Protein AF-A0AAE4P960-F1 (afdb_monomer_lite)

Radius of gyration: 18.14 Å; chains: 1; bounding box: 39×36×54 Å

pLDDT: mean 78.87, std 11.13, range [35.62, 92.38]

Secondary structure (DSSP, 8-state):
----SHHHH-TTSHHHHT----HHHHHHHHHHHHHHHTHHHHHHHHHHHHHHHTT---HHHHHHHHHHHIIIIIHHHHHHHHHHHHHHHHHHHHHHH-SS---PBPTT-SSGGGTT-SS-B-HHHHHHTTHHHHHHHHHHHHHHHHHTT-TTHHHHHHHHHHHHHHHHHHHHHH-

Structure (mmCIF, N/CA/C/O backbone):
data_AF-A0AAE4P960-F1
#
_entry.id   AF-A0AAE4P960-F1
#
loop_
_atom_site.group_PDB
_atom_site.id
_atom_site.type_symbol
_atom_site.label_atom_id
_atom_site.label_alt_id
_atom_site.label_comp_id
_atom_site.label_asym_id
_atom_site.label_entity_id
_atom_site.label_seq_id
_atom_site.pdbx_PDB_ins_code
_atom_site.Cartn_x
_atom_site.Cartn_y
_atom_site.Cartn_z
_atom_site.occupancy
_atom_site.B_iso_or_equiv
_atom_site.auth_seq_id
_atom_site.auth_comp_id
_atom_site.auth_asym_id
_atom_site.auth_atom_id
_atom_site.pdbx_PDB_model_num
ATOM 1 N N . MET A 1 1 ? -13.957 16.860 2.600 1.00 35.62 1 MET A N 1
ATOM 2 C CA . MET A 1 1 ? -13.127 16.981 3.820 1.00 35.62 1 MET A CA 1
ATOM 3 C C . MET A 1 1 ? -11.669 16.771 3.442 1.00 35.62 1 MET A C 1
ATOM 5 O O . MET A 1 1 ? -11.236 15.633 3.335 1.00 35.62 1 MET A O 1
ATOM 9 N N . SER A 1 2 ? -10.935 17.855 3.190 1.00 38.84 2 SER A N 1
ATOM 10 C CA . SER A 1 2 ? -9.472 17.817 3.119 1.00 38.84 2 SER A CA 1
ATOM 11 C C . SER A 1 2 ? -8.955 17.944 4.554 1.00 38.84 2 SER A C 1
ATOM 13 O O . SER A 1 2 ? -8.966 19.029 5.125 1.00 38.84 2 SER A O 1
ATOM 15 N N . LYS A 1 3 ? -8.657 16.807 5.185 1.00 42.47 3 LYS A N 1
ATOM 16 C CA . LYS A 1 3 ? -8.023 16.697 6.507 1.00 42.47 3 LYS A CA 1
ATOM 17 C C . LYS A 1 3 ? -6.771 15.851 6.291 1.00 42.47 3 LYS A C 1
ATOM 19 O O . LYS A 1 3 ? -6.881 14.675 5.968 1.00 42.47 3 LYS A O 1
ATOM 24 N N . THR A 1 4 ? -5.680 16.555 5.999 1.00 52.12 4 THR A N 1
ATOM 25 C CA . THR A 1 4 ? -4.513 16.723 6.880 1.00 52.12 4 THR A CA 1
ATOM 26 C C . THR A 1 4 ? -3.692 15.443 7.001 1.00 52.12 4 THR A C 1
ATOM 28 O O . THR A 1 4 ? -4.180 14.390 7.373 1.00 52.12 4 THR A O 1
ATOM 31 N N . LEU A 1 5 ? -2.403 15.540 6.691 1.00 56.88 5 LEU A N 1
ATOM 32 C CA . LEU A 1 5 ? -1.427 14.461 6.868 1.00 56.88 5 LEU A CA 1
ATOM 33 C C . LEU A 1 5 ? -1.304 14.004 8.337 1.00 56.88 5 LEU A C 1
ATOM 35 O O . LEU A 1 5 ? -0.800 12.918 8.587 1.00 56.88 5 LEU A O 1
ATOM 39 N N . GLY A 1 6 ? -1.794 14.797 9.301 1.00 63.97 6 GLY A N 1
ATOM 40 C CA . GLY A 1 6 ? -1.718 14.527 10.742 1.00 63.97 6 GLY A CA 1
ATOM 41 C C . GLY A 1 6 ? -2.183 13.119 11.137 1.00 63.97 6 GLY A C 1
ATOM 42 O O . GLY A 1 6 ? -1.356 12.348 11.610 1.00 63.97 6 GLY A O 1
ATOM 43 N N . PRO A 1 7 ? -3.442 12.722 10.871 1.00 66.69 7 PRO A N 1
ATOM 44 C CA . PRO A 1 7 ? -3.924 11.368 11.159 1.00 66.69 7 PRO A CA 1
ATOM 45 C C . PRO A 1 7 ? -3.198 10.226 10.432 1.00 66.69 7 PRO A C 1
ATOM 47 O O . PRO A 1 7 ? -3.304 9.077 10.855 1.00 66.69 7 PRO A O 1
ATOM 50 N N . LEU A 1 8 ? -2.495 10.519 9.330 1.00 69.00 8 LEU A N 1
ATOM 51 C CA . LEU A 1 8 ? -1.686 9.534 8.600 1.00 69.00 8 LEU A CA 1
ATOM 52 C C . LEU A 1 8 ? -0.322 9.314 9.265 1.00 69.00 8 LEU A C 1
ATOM 54 O O . LEU A 1 8 ? 0.205 8.203 9.229 1.00 69.00 8 LEU A O 1
ATOM 58 N N . LEU A 1 9 ? 0.249 10.379 9.831 1.00 73.94 9 LEU A N 1
ATOM 59 C CA . LEU A 1 9 ? 1.579 10.392 10.439 1.00 73.94 9 LEU A CA 1
ATOM 60 C C . LEU A 1 9 ? 1.540 10.024 11.926 1.00 73.94 9 LEU A C 1
ATOM 62 O O . LEU A 1 9 ? 2.452 9.360 12.410 1.00 73.94 9 LEU A O 1
ATOM 66 N N . ASP A 1 10 ? 0.470 10.407 12.626 1.00 81.50 10 ASP A N 1
ATOM 67 C CA . ASP A 1 10 ? 0.222 10.061 14.023 1.00 81.50 10 ASP A CA 1
ATOM 68 C C . ASP A 1 10 ? -1.112 9.305 14.173 1.00 81.50 10 ASP A C 1
ATOM 70 O O . ASP A 1 10 ? -2.176 9.912 14.383 1.00 81.50 10 ASP A O 1
ATOM 74 N N . PRO A 1 11 ? -1.071 7.962 14.091 1.00 76.31 11 PRO A N 1
ATOM 75 C CA . PRO A 1 11 ? -2.257 7.134 14.224 1.00 76.31 11 PRO A CA 1
ATOM 76 C C . PRO A 1 11 ? -2.836 7.122 15.645 1.00 76.31 11 PRO A C 1
ATOM 78 O O . PRO A 1 11 ? -3.955 6.635 15.805 1.00 76.31 11 PRO A O 1
ATOM 81 N N . GLN A 1 12 ? -2.123 7.621 16.662 1.00 80.06 12 GLN A N 1
ATOM 82 C CA . GLN A 1 12 ? -2.594 7.682 18.052 1.00 80.06 12 GLN A CA 1
ATOM 83 C C . GLN A 1 12 ? -3.168 9.052 18.436 1.00 80.06 12 GLN A C 1
ATOM 85 O O . GLN A 1 12 ? -3.750 9.187 19.511 1.00 80.06 12 GLN A O 1
ATOM 90 N N . SER A 1 13 ? -3.074 10.053 17.561 1.00 82.12 13 SER A N 1
ATOM 91 C CA . SER A 1 13 ? -3.693 11.355 17.807 1.00 82.12 13 SER A CA 1
ATOM 92 C C . SER A 1 13 ? -5.212 11.231 18.054 1.00 82.12 13 SER A C 1
ATOM 94 O O . SER A 1 13 ? -5.881 10.409 17.413 1.00 82.12 13 SER A O 1
ATOM 96 N N . PRO A 1 14 ? -5.816 12.086 18.908 1.00 79.00 14 PRO A N 1
ATOM 97 C CA . PRO A 1 14 ? -7.265 12.074 19.150 1.00 79.00 14 PRO A CA 1
ATOM 98 C C . PRO A 1 14 ? -8.085 12.205 17.858 1.00 79.00 14 PRO A C 1
ATOM 100 O O . PRO A 1 14 ? -9.143 11.599 17.701 1.00 79.00 14 PRO A O 1
ATOM 103 N N . GLN A 1 15 ? -7.550 12.965 16.899 1.00 79.50 15 GLN A N 1
ATOM 104 C CA . GLN A 1 15 ? -8.135 13.169 15.577 1.00 79.50 15 GLN A CA 1
ATOM 105 C C . GLN A 1 15 ? -8.140 11.883 14.751 1.00 79.50 15 GLN A C 1
ATOM 107 O O . GLN A 1 15 ? -9.132 11.606 14.085 1.00 79.50 15 GLN A O 1
ATOM 112 N N . ALA A 1 16 ? -7.058 11.098 14.792 1.00 76.25 16 ALA A N 1
ATOM 113 C CA . ALA A 1 16 ? -6.996 9.812 14.113 1.00 76.25 16 ALA A CA 1
ATOM 114 C C . ALA A 1 16 ? -7.950 8.809 14.759 1.00 76.25 16 ALA A C 1
ATOM 116 O O . ALA A 1 16 ? -8.710 8.154 14.051 1.00 76.25 16 ALA A O 1
ATOM 117 N N . ILE A 1 17 ? -7.933 8.705 16.091 1.00 80.19 17 ILE A N 1
ATOM 118 C CA . ILE A 1 17 ? -8.756 7.753 16.853 1.00 80.19 17 ILE A CA 1
ATOM 119 C C . ILE A 1 17 ? -10.251 7.970 16.598 1.00 80.19 17 ILE A C 1
ATOM 121 O O . ILE A 1 17 ? -10.988 6.997 16.457 1.00 80.19 17 ILE A O 1
ATOM 125 N N . ALA A 1 18 ? -10.688 9.224 16.462 1.00 79.31 18 ALA A N 1
ATOM 126 C CA . ALA A 1 18 ? -12.077 9.558 16.157 1.00 79.31 18 ALA A CA 1
ATOM 127 C C . ALA A 1 18 ? -12.526 9.156 14.736 1.00 79.31 18 ALA A C 1
ATOM 129 O O . ALA A 1 18 ? -13.725 9.136 14.455 1.00 79.31 18 ALA A O 1
ATOM 130 N N . ILE A 1 19 ? -11.597 8.856 13.819 1.00 81.75 19 ILE A N 1
ATOM 131 C CA . ILE A 1 19 ? -11.932 8.457 12.449 1.00 81.75 19 ILE A CA 1
ATOM 132 C C . ILE A 1 19 ? -12.273 6.969 12.418 1.00 81.75 19 ILE A C 1
ATOM 134 O O . ILE A 1 19 ? -11.454 6.106 12.738 1.00 81.75 19 ILE A O 1
ATOM 138 N N . VAL A 1 20 ? -13.481 6.686 11.937 1.00 84.38 20 VAL A N 1
ATOM 139 C CA . VAL A 1 20 ? -14.013 5.341 11.735 1.00 84.38 20 VAL A CA 1
ATOM 140 C C . VAL A 1 20 ? -14.430 5.194 10.277 1.00 84.38 20 VAL A C 1
ATOM 142 O O . VAL A 1 20 ? -15.080 6.082 9.723 1.00 84.38 20 VAL A O 1
ATOM 145 N N . LEU A 1 21 ? -14.055 4.082 9.639 1.00 85.38 21 LEU A N 1
ATOM 146 C CA . LEU A 1 21 ? -14.305 3.868 8.212 1.00 85.38 21 LEU A CA 1
ATOM 147 C C . LEU A 1 21 ? -15.343 2.762 7.966 1.00 85.38 21 LEU A C 1
ATOM 149 O O . LEU A 1 21 ? -15.267 1.657 8.513 1.00 85.38 21 LEU A O 1
ATOM 153 N N . SER A 1 22 ? -16.322 3.057 7.106 1.00 87.75 22 SER A N 1
ATOM 154 C CA . SER A 1 22 ? -17.299 2.072 6.626 1.00 87.75 22 SER A CA 1
ATOM 155 C C . SER A 1 22 ? -16.652 1.070 5.662 1.00 87.75 22 SER A C 1
ATOM 157 O O . SER A 1 22 ? -15.576 1.324 5.121 1.00 87.75 22 SER A O 1
ATOM 159 N N . ARG A 1 23 ? -17.324 -0.059 5.390 1.00 86.88 23 ARG A N 1
ATOM 160 C CA . ARG A 1 23 ? -16.847 -1.060 4.412 1.00 86.88 23 ARG A CA 1
ATOM 161 C C . ARG A 1 23 ? -16.606 -0.445 3.028 1.00 86.88 23 ARG A C 1
ATOM 163 O O . ARG A 1 23 ? -15.546 -0.643 2.446 1.00 86.88 23 ARG A O 1
ATOM 170 N N . GLY A 1 24 ? -17.564 0.343 2.533 1.00 86.50 24 GLY A N 1
ATOM 171 C CA . GLY A 1 24 ? -17.444 1.031 1.242 1.00 86.50 24 GLY A CA 1
ATOM 172 C C . GLY A 1 24 ? -16.325 2.075 1.228 1.00 86.50 24 GLY A C 1
ATOM 173 O O . GLY A 1 24 ? -15.579 2.164 0.256 1.00 86.50 24 GLY A O 1
ATOM 174 N N . GLY A 1 25 ? -16.149 2.812 2.332 1.00 86.19 25 GLY A N 1
ATOM 175 C CA . GLY A 1 25 ? -15.023 3.732 2.495 1.00 86.19 25 GLY A CA 1
ATOM 176 C C . GLY A 1 25 ? -13.679 3.006 2.448 1.00 86.19 25 GLY A C 1
ATOM 177 O O . GLY A 1 25 ? -12.776 3.439 1.742 1.00 86.19 25 GLY A O 1
ATOM 178 N N . PHE A 1 26 ? -13.566 1.865 3.128 1.00 89.38 26 PHE A N 1
ATOM 179 C CA . PHE A 1 26 ? -12.350 1.055 3.134 1.00 89.38 26 PHE A CA 1
ATOM 180 C C . PHE A 1 26 ? -12.029 0.466 1.756 1.00 89.38 26 PHE A C 1
ATOM 182 O O . PHE A 1 26 ? -10.888 0.568 1.317 1.00 89.38 26 PHE A O 1
ATOM 189 N N . LEU A 1 27 ? -13.022 -0.074 1.038 1.00 89.81 27 LEU A N 1
ATOM 190 C CA . LEU A 1 27 ? -12.836 -0.555 -0.339 1.00 89.81 27 LEU A CA 1
ATOM 191 C C . LEU A 1 27 ? -12.323 0.545 -1.263 1.00 89.81 27 LEU A C 1
ATOM 193 O O . LEU A 1 27 ? -11.404 0.313 -2.044 1.00 89.81 27 LEU A O 1
ATOM 197 N N . ARG A 1 28 ? -12.890 1.749 -1.160 1.00 89.19 28 ARG A N 1
ATOM 198 C CA . ARG A 1 28 ? -12.436 2.897 -1.947 1.00 89.19 28 ARG A CA 1
ATOM 199 C C . ARG A 1 28 ? -10.967 3.209 -1.672 1.00 89.19 28 ARG A C 1
ATOM 201 O O . ARG A 1 28 ? -10.204 3.396 -2.613 1.00 89.19 28 ARG A O 1
ATOM 208 N N . GLU A 1 29 ? -10.574 3.255 -0.403 1.00 89.94 29 GLU A N 1
ATOM 209 C CA . GLU A 1 29 ? -9.188 3.517 -0.007 1.00 89.94 29 GLU A CA 1
ATOM 210 C C . GLU A 1 29 ? -8.238 2.402 -0.464 1.00 89.94 29 GLU A C 1
ATOM 212 O O . GLU A 1 29 ? -7.166 2.691 -0.987 1.00 89.94 29 GLU A O 1
ATOM 217 N N . LEU A 1 30 ? -8.662 1.139 -0.376 1.00 89.81 30 LEU A N 1
ATOM 218 C CA . LEU A 1 30 ? -7.913 -0.008 -0.889 1.00 89.81 30 LEU A CA 1
ATOM 219 C C . LEU A 1 30 ? -7.662 0.112 -2.400 1.00 89.81 30 LEU A C 1
ATOM 221 O O . LEU A 1 30 ? -6.525 -0.028 -2.844 1.00 89.81 30 LEU A O 1
ATOM 225 N N . VAL A 1 31 ? -8.701 0.421 -3.183 1.00 90.75 31 VAL A N 1
ATOM 226 C CA . VAL A 1 31 ? -8.600 0.596 -4.642 1.00 90.75 31 VAL A CA 1
ATOM 227 C C . VAL A 1 31 ? -7.689 1.772 -4.996 1.00 90.75 31 VAL A C 1
ATOM 229 O O . VAL A 1 31 ? -6.826 1.628 -5.859 1.00 90.75 31 VAL A O 1
ATOM 232 N N . ILE A 1 32 ? -7.829 2.914 -4.314 1.00 87.94 32 ILE A N 1
ATOM 233 C CA . ILE A 1 32 ? -6.963 4.086 -4.527 1.00 87.94 32 ILE A CA 1
ATOM 234 C C . ILE A 1 32 ? -5.501 3.737 -4.226 1.00 87.94 32 ILE A C 1
ATOM 236 O O . ILE A 1 32 ? -4.617 4.059 -5.016 1.00 87.94 32 ILE A O 1
ATOM 240 N N . SER A 1 33 ? -5.236 3.051 -3.115 1.00 89.00 33 SER A N 1
ATOM 241 C CA . SER A 1 33 ? -3.880 2.663 -2.730 1.00 89.00 33 SER A CA 1
ATOM 242 C C . SER A 1 33 ? -3.257 1.653 -3.698 1.00 89.00 33 SER A C 1
ATOM 244 O O . SER A 1 33 ? -2.075 1.777 -4.016 1.00 89.00 33 SER A O 1
ATOM 246 N N . VAL A 1 34 ? -4.035 0.699 -4.223 1.00 88.75 34 VAL A N 1
ATOM 247 C CA . VAL A 1 34 ? -3.583 -0.216 -5.287 1.00 88.75 34 VAL A CA 1
ATOM 248 C C . VAL A 1 34 ? -3.283 0.552 -6.576 1.00 88.75 34 VAL A C 1
ATOM 250 O O . VAL A 1 34 ? -2.222 0.352 -7.164 1.00 88.75 34 VAL A O 1
ATOM 253 N N . ALA A 1 35 ? -4.161 1.473 -6.984 1.00 88.12 35 ALA A N 1
ATOM 254 C CA . ALA A 1 35 ? -3.949 2.304 -8.167 1.00 88.12 35 ALA A CA 1
ATOM 255 C C . ALA A 1 35 ? -2.673 3.153 -8.046 1.00 88.12 35 ALA A C 1
ATOM 257 O O . ALA A 1 35 ? -1.898 3.250 -8.994 1.00 88.12 35 ALA A O 1
ATOM 258 N N . PHE A 1 36 ? -2.399 3.708 -6.863 1.00 87.69 36 PHE A N 1
ATOM 259 C CA . PHE A 1 36 ? -1.139 4.402 -6.606 1.00 87.69 36 PHE A CA 1
ATOM 260 C C . PHE A 1 36 ? 0.076 3.473 -6.600 1.00 87.69 36 PHE A C 1
ATOM 262 O O . PHE A 1 36 ? 1.137 3.889 -7.060 1.00 87.69 36 PHE A O 1
ATOM 269 N N . GLY A 1 37 ? -0.060 2.214 -6.178 1.00 84.62 37 GLY A N 1
ATOM 270 C CA . GLY A 1 37 ? 0.995 1.206 -6.332 1.00 84.62 37 GLY A CA 1
ATOM 271 C C . GLY A 1 37 ? 1.407 0.980 -7.794 1.00 84.62 37 GLY A C 1
ATOM 272 O O . GLY A 1 37 ? 2.581 0.754 -8.073 1.00 84.62 37 GLY A O 1
ATOM 273 N N . LEU A 1 38 ? 0.479 1.131 -8.748 1.00 85.62 38 LEU A N 1
ATOM 274 C CA . LEU A 1 38 ? 0.760 0.994 -10.185 1.00 85.62 38 LEU A CA 1
ATOM 275 C C . LEU A 1 38 ? 1.546 2.170 -10.785 1.00 85.62 38 LEU A C 1
ATOM 277 O O . LEU A 1 38 ? 2.033 2.065 -11.908 1.00 85.62 38 LEU A O 1
ATOM 281 N N . THR A 1 39 ? 1.721 3.281 -10.066 1.00 84.44 39 THR A N 1
ATOM 282 C CA . THR A 1 39 ? 2.473 4.435 -10.595 1.00 84.44 39 THR A CA 1
ATOM 283 C C . THR A 1 39 ? 3.923 4.088 -10.922 1.00 84.44 39 THR A C 1
ATOM 285 O O . THR A 1 39 ? 4.441 4.536 -11.942 1.00 84.44 39 THR A O 1
ATOM 288 N N . LEU A 1 40 ? 4.556 3.235 -10.113 1.00 81.25 40 LEU A N 1
ATOM 289 C CA . LEU A 1 40 ? 5.929 2.782 -10.322 1.00 81.25 40 LEU A CA 1
ATOM 290 C C . LEU A 1 40 ? 6.088 1.957 -11.617 1.00 81.25 40 LEU A C 1
ATOM 292 O O . LEU A 1 40 ? 6.839 2.396 -12.490 1.00 81.25 40 LEU A O 1
ATOM 296 N N . PRO A 1 41 ? 5.369 0.837 -11.835 1.00 81.62 41 PRO A N 1
ATOM 297 C CA . PRO A 1 41 ? 5.474 0.096 -13.092 1.00 81.62 41 PRO A CA 1
ATOM 298 C C . PRO A 1 41 ? 5.063 0.944 -14.304 1.00 81.62 41 PRO A C 1
ATOM 300 O O . PRO A 1 41 ? 5.724 0.876 -15.337 1.00 81.62 41 PRO A O 1
ATOM 303 N N . MET A 1 42 ? 4.047 1.806 -14.177 1.00 81.19 42 MET A N 1
ATOM 304 C CA . MET A 1 42 ? 3.636 2.696 -15.269 1.00 81.19 42 MET A CA 1
ATOM 305 C C . MET A 1 42 ? 4.705 3.737 -15.619 1.00 81.19 42 MET A C 1
ATOM 307 O O . MET A 1 42 ? 4.906 4.017 -16.798 1.00 81.19 42 MET A O 1
ATOM 311 N N . SER A 1 43 ? 5.428 4.281 -14.634 1.00 77.31 43 SER A N 1
ATOM 312 C CA . SER A 1 43 ? 6.543 5.200 -14.902 1.00 77.31 43 SER A CA 1
ATOM 313 C C . SER A 1 43 ? 7.702 4.532 -15.638 1.00 77.31 43 SER A C 1
ATOM 315 O O . SER A 1 43 ? 8.276 5.134 -16.542 1.00 77.31 43 SER A O 1
ATOM 317 N N . ILE A 1 44 ? 8.009 3.278 -15.298 1.00 76.50 44 ILE A N 1
ATOM 318 C CA . ILE A 1 44 ? 9.065 2.508 -15.961 1.00 76.50 44 ILE A CA 1
ATOM 319 C C . ILE A 1 44 ? 8.641 2.188 -17.393 1.00 76.50 44 ILE A C 1
ATOM 321 O O . ILE A 1 44 ? 9.405 2.434 -18.322 1.00 76.50 44 ILE A O 1
ATOM 325 N N . LEU A 1 45 ? 7.401 1.731 -17.596 1.00 76.06 45 LEU A N 1
ATOM 326 C CA . LEU A 1 45 ? 6.854 1.515 -18.935 1.00 76.06 45 LEU A CA 1
ATOM 327 C C . LEU A 1 45 ? 6.894 2.806 -19.763 1.00 76.06 45 LEU A C 1
ATOM 329 O O . LEU A 1 45 ? 7.436 2.805 -20.865 1.00 76.06 45 LEU A O 1
ATOM 333 N N . GLY A 1 46 ? 6.417 3.928 -19.221 1.00 73.25 46 GLY A N 1
ATOM 334 C CA . GLY A 1 46 ? 6.467 5.226 -19.897 1.00 73.25 46 GLY A CA 1
ATOM 335 C C . GLY A 1 46 ? 7.887 5.642 -20.292 1.00 73.25 46 GLY A C 1
ATOM 336 O O . GLY A 1 46 ? 8.109 6.054 -21.429 1.00 73.25 46 GLY A O 1
ATOM 337 N N . ALA A 1 47 ? 8.864 5.466 -19.398 1.00 72.56 47 ALA A N 1
ATOM 338 C CA . ALA A 1 47 ? 10.270 5.747 -19.681 1.00 72.56 47 ALA A CA 1
ATOM 339 C C . ALA A 1 47 ? 10.838 4.844 -20.788 1.00 72.56 47 ALA A C 1
ATOM 341 O O . ALA A 1 47 ? 11.546 5.331 -21.669 1.00 72.56 47 ALA A O 1
ATOM 342 N N . THR A 1 48 ? 10.501 3.549 -20.784 1.00 73.00 48 THR A N 1
ATOM 343 C CA . THR A 1 48 ? 10.929 2.615 -21.839 1.00 73.00 48 THR A CA 1
ATOM 344 C C . THR A 1 48 ? 10.336 2.971 -23.202 1.00 73.00 48 THR A C 1
ATOM 346 O O . THR A 1 48 ? 11.071 3.012 -24.186 1.00 73.00 48 THR A O 1
ATOM 349 N N . TYR A 1 49 ? 9.043 3.311 -23.265 1.00 72.88 49 TYR A N 1
ATOM 350 C CA . TYR A 1 49 ? 8.382 3.736 -24.502 1.00 72.88 49 TYR A CA 1
ATOM 351 C C . TYR A 1 49 ? 8.944 5.056 -25.032 1.00 72.88 49 TYR A C 1
ATOM 353 O O . TYR A 1 49 ? 9.199 5.176 -26.229 1.00 72.88 49 TYR A O 1
ATOM 361 N N . LEU A 1 50 ? 9.176 6.034 -24.151 1.00 73.31 50 LEU A N 1
ATOM 362 C CA . LEU A 1 50 ? 9.775 7.311 -24.531 1.00 73.31 50 LEU A CA 1
ATOM 363 C C . LEU A 1 50 ? 11.177 7.106 -25.112 1.00 73.31 50 LEU A C 1
ATOM 365 O O . LEU A 1 50 ? 11.503 7.665 -26.154 1.00 73.31 50 LEU A O 1
ATOM 369 N N . ALA A 1 51 ? 11.999 6.279 -24.468 1.00 70.38 51 ALA A N 1
ATOM 370 C CA . ALA A 1 51 ? 13.351 6.022 -24.938 1.00 70.38 51 ALA A CA 1
ATOM 371 C C . ALA A 1 51 ? 13.391 5.251 -26.266 1.00 70.38 51 ALA A C 1
ATOM 373 O O . ALA A 1 51 ? 14.240 5.553 -27.105 1.00 70.38 51 ALA A O 1
ATOM 374 N N . ALA A 1 52 ? 12.454 4.320 -26.478 1.00 68.69 52 ALA A N 1
ATOM 375 C CA . ALA A 1 52 ? 12.279 3.640 -27.759 1.00 68.69 52 ALA A CA 1
ATOM 376 C C . ALA A 1 52 ? 11.865 4.622 -28.869 1.00 68.69 52 ALA A C 1
ATOM 378 O O . ALA A 1 52 ? 12.455 4.614 -29.943 1.00 68.69 52 ALA A O 1
ATOM 379 N N . GLY A 1 53 ? 10.904 5.514 -28.604 1.00 68.81 53 GLY A N 1
ATOM 380 C CA . GLY A 1 53 ? 10.454 6.518 -29.577 1.00 68.81 53 GLY A CA 1
ATOM 381 C C . GLY A 1 53 ? 11.506 7.580 -29.918 1.00 68.81 53 GLY A C 1
ATOM 382 O O . GLY A 1 53 ? 11.469 8.156 -31.002 1.00 68.81 53 GLY A O 1
ATOM 383 N N . LEU A 1 54 ? 12.457 7.825 -29.015 1.00 74.12 54 LEU A N 1
ATOM 384 C CA . LEU A 1 54 ? 13.566 8.760 -29.214 1.00 74.12 54 LEU A CA 1
ATOM 385 C C . LEU A 1 54 ? 14.821 8.109 -29.828 1.00 74.12 54 LEU A C 1
ATOM 387 O O . LEU A 1 54 ? 15.835 8.794 -29.952 1.00 74.12 54 LEU A O 1
ATOM 391 N N . ASN A 1 55 ? 14.780 6.818 -30.196 1.00 68.19 55 ASN A N 1
ATOM 392 C CA . ASN A 1 55 ? 15.941 6.047 -30.671 1.00 68.19 55 ASN A CA 1
ATOM 393 C C . ASN A 1 55 ? 17.178 6.219 -29.767 1.00 68.19 55 ASN A C 1
ATOM 395 O O . ASN A 1 55 ? 18.309 6.371 -30.232 1.00 68.19 55 ASN A O 1
ATOM 399 N N . LEU A 1 56 ? 16.967 6.252 -28.447 1.00 64.38 56 LEU A N 1
ATOM 400 C CA . LEU A 1 56 ? 18.067 6.365 -27.498 1.00 64.38 56 LEU A CA 1
ATOM 401 C C . LEU A 1 56 ? 18.773 5.009 -27.387 1.00 64.38 56 LEU A C 1
ATOM 403 O O . LEU A 1 56 ? 18.353 4.144 -26.623 1.00 64.38 56 LEU A O 1
ATOM 407 N N . ASP A 1 57 ? 19.888 4.855 -28.099 1.00 57.53 57 ASP A N 1
ATOM 408 C CA . ASP A 1 57 ? 20.718 3.638 -28.156 1.00 57.53 57 ASP A CA 1
ATOM 409 C C . ASP A 1 57 ? 21.477 3.295 -26.857 1.00 57.53 57 ASP A C 1
ATOM 411 O O . ASP A 1 57 ? 22.568 2.722 -26.877 1.00 57.53 57 ASP A O 1
ATOM 415 N N . LYS A 1 58 ? 20.952 3.636 -25.672 1.00 60.28 58 LYS A N 1
ATOM 416 C CA . LYS A 1 58 ? 21.640 3.328 -24.410 1.00 60.28 58 LYS A CA 1
ATOM 417 C C . LYS A 1 58 ? 20.701 2.769 -23.342 1.00 60.28 58 LYS A C 1
ATOM 419 O O . LYS A 1 58 ? 19.855 3.518 -22.847 1.00 60.28 58 LYS A O 1
ATOM 424 N N . PRO A 1 59 ? 20.942 1.535 -22.842 1.00 64.69 59 PRO A N 1
ATOM 425 C CA . PRO A 1 59 ? 20.264 1.026 -21.642 1.00 64.69 59 PRO A CA 1
ATOM 426 C C . PRO A 1 59 ? 20.495 1.940 -20.428 1.00 64.69 59 PRO A C 1
ATOM 428 O O . PRO A 1 59 ? 19.658 2.023 -19.533 1.00 64.69 59 PRO A O 1
ATOM 431 N N . VAL A 1 60 ? 21.597 2.701 -20.436 1.00 68.56 60 VAL A N 1
ATOM 432 C CA . VAL A 1 60 ? 21.910 3.717 -19.425 1.00 68.56 60 VAL A CA 1
ATOM 433 C C . VAL A 1 60 ? 20.900 4.869 -19.438 1.00 68.56 60 VAL A C 1
ATOM 435 O O . VAL A 1 60 ? 20.456 5.278 -18.373 1.00 68.56 60 VAL A O 1
ATOM 438 N N . ALA A 1 61 ? 20.493 5.376 -20.608 1.00 68.69 61 ALA A N 1
ATOM 439 C CA . ALA A 1 61 ? 19.540 6.488 -20.690 1.00 68.69 61 ALA A CA 1
ATOM 440 C C . ALA A 1 61 ? 18.145 6.067 -20.199 1.00 68.69 61 ALA A C 1
ATOM 442 O O . ALA A 1 61 ? 17.525 6.782 -19.413 1.00 68.69 61 ALA A O 1
ATOM 443 N N . VAL A 1 62 ? 17.700 4.863 -20.579 1.00 68.62 62 VAL A N 1
ATOM 444 C CA . VAL A 1 62 ? 16.458 4.251 -20.072 1.00 68.62 62 VAL A CA 1
ATOM 445 C C . VAL A 1 62 ? 16.516 4.083 -18.556 1.00 68.62 62 VAL A C 1
ATOM 447 O O . VAL A 1 62 ? 15.570 4.448 -17.858 1.00 68.62 62 VAL A O 1
ATOM 450 N N . GLY A 1 63 ? 17.635 3.562 -18.042 1.00 69.88 63 GLY A N 1
ATOM 451 C CA . GLY A 1 63 ? 17.857 3.373 -16.613 1.00 69.88 63 GLY A CA 1
ATOM 452 C C . GLY A 1 63 ? 17.802 4.688 -15.842 1.00 69.88 63 GLY A C 1
ATOM 453 O O . GLY A 1 63 ? 17.066 4.785 -14.865 1.00 69.88 63 GLY A O 1
ATOM 454 N N . VAL A 1 64 ? 18.510 5.721 -16.310 1.00 77.69 64 VAL A N 1
ATOM 455 C CA . VAL A 1 64 ? 18.528 7.044 -15.671 1.00 77.69 64 VAL A CA 1
ATOM 456 C C . VAL A 1 64 ? 17.132 7.662 -15.656 1.00 77.69 64 VAL A C 1
ATOM 458 O O . VAL A 1 64 ? 16.655 8.016 -14.584 1.00 77.69 64 VAL A O 1
ATOM 461 N N . ILE A 1 65 ? 16.432 7.724 -16.795 1.00 75.00 65 ILE A N 1
ATOM 462 C CA . ILE A 1 65 ? 15.082 8.310 -16.864 1.00 75.00 65 ILE A CA 1
ATOM 463 C C . ILE A 1 65 ? 14.112 7.547 -15.952 1.00 75.00 65 ILE A C 1
ATOM 465 O O . ILE A 1 65 ? 13.376 8.161 -15.177 1.00 75.00 65 ILE A O 1
ATOM 469 N N . SER A 1 66 ? 14.143 6.213 -15.991 1.00 74.50 66 SER A N 1
ATOM 470 C CA . SER A 1 66 ? 13.269 5.369 -15.168 1.00 74.50 66 SER A CA 1
ATOM 471 C C . SER A 1 66 ? 13.525 5.576 -13.676 1.00 74.50 66 SER A C 1
ATOM 473 O O . SER A 1 66 ? 12.576 5.739 -12.908 1.00 74.50 66 SER A O 1
ATOM 475 N N . VAL A 1 67 ? 14.795 5.614 -13.258 1.00 80.19 67 VAL A N 1
ATOM 476 C CA . VAL A 1 67 ? 15.184 5.853 -11.861 1.00 80.19 67 VAL A CA 1
ATOM 477 C C . VAL A 1 67 ? 14.795 7.261 -11.426 1.00 80.19 67 VAL A C 1
ATOM 479 O O . VAL A 1 67 ? 14.210 7.415 -10.357 1.00 80.19 67 VAL A O 1
ATOM 482 N N . THR A 1 68 ? 15.049 8.282 -12.246 1.00 79.00 68 THR A N 1
ATOM 483 C CA . THR A 1 68 ? 14.720 9.676 -11.929 1.00 79.00 68 THR A CA 1
ATOM 484 C C . THR A 1 68 ? 13.213 9.877 -11.765 1.00 79.00 68 THR A C 1
ATOM 486 O O . THR A 1 68 ? 12.785 10.417 -10.746 1.00 79.00 68 THR A O 1
ATOM 489 N N . ILE A 1 69 ? 12.388 9.398 -12.705 1.00 77.38 69 ILE A N 1
ATOM 490 C CA . ILE A 1 69 ? 10.922 9.506 -12.594 1.00 77.38 69 ILE A CA 1
ATOM 491 C C . ILE A 1 69 ? 10.418 8.716 -11.381 1.00 77.38 69 ILE A C 1
ATOM 493 O O . ILE A 1 69 ? 9.581 9.208 -10.618 1.00 77.38 69 ILE A O 1
ATOM 497 N N . SER A 1 70 ? 10.958 7.515 -11.161 1.00 80.31 70 SER A N 1
ATOM 498 C CA . SER A 1 70 ? 10.567 6.679 -10.026 1.00 80.31 70 SER A CA 1
ATOM 499 C C . SER A 1 70 ? 10.900 7.336 -8.688 1.00 80.31 70 SER A C 1
ATOM 501 O O . SER A 1 70 ? 10.061 7.349 -7.791 1.00 80.31 70 SER A O 1
ATOM 503 N N . ALA A 1 71 ? 12.098 7.906 -8.549 1.00 81.69 71 ALA A N 1
ATOM 504 C CA . ALA A 1 71 ? 12.553 8.540 -7.317 1.00 81.69 71 ALA A CA 1
ATOM 505 C C . ALA A 1 71 ? 11.778 9.829 -7.003 1.00 81.69 71 ALA A C 1
ATOM 507 O O . ALA A 1 71 ? 11.438 10.064 -5.845 1.00 81.69 71 ALA A O 1
ATOM 508 N N . ILE A 1 72 ? 11.476 10.646 -8.018 1.00 83.19 72 ILE A N 1
ATOM 509 C CA . ILE A 1 72 ? 10.821 11.949 -7.828 1.00 83.19 72 ILE A CA 1
ATOM 510 C C . ILE A 1 72 ? 9.307 11.803 -7.643 1.00 83.19 72 ILE A C 1
ATOM 512 O O . ILE A 1 72 ? 8.721 12.522 -6.837 1.00 83.19 72 ILE A O 1
ATOM 516 N N . PHE A 1 73 ? 8.664 10.884 -8.366 1.00 81.69 73 PHE A N 1
ATOM 517 C CA . PHE A 1 73 ? 7.201 10.808 -8.407 1.00 81.69 73 PHE A CA 1
ATOM 518 C C . PHE A 1 73 ? 6.662 9.508 -7.821 1.00 81.69 73 PHE A C 1
ATOM 520 O O . PHE A 1 73 ? 5.888 9.534 -6.862 1.00 81.69 73 PHE A O 1
ATOM 527 N N . ALA A 1 74 ? 7.069 8.363 -8.370 1.00 84.12 74 ALA A N 1
ATOM 528 C CA . ALA A 1 74 ? 6.428 7.095 -8.034 1.00 84.12 74 ALA A CA 1
ATOM 529 C C . ALA A 1 74 ? 6.686 6.663 -6.583 1.00 84.12 74 ALA A C 1
ATOM 531 O O . ALA A 1 74 ? 5.761 6.232 -5.899 1.00 84.12 74 ALA A O 1
ATOM 532 N N . MET A 1 75 ? 7.913 6.818 -6.077 1.00 85.56 75 MET A N 1
ATOM 533 C CA . MET A 1 75 ? 8.252 6.457 -4.700 1.00 85.56 75 MET A CA 1
ATOM 534 C C . MET A 1 75 ? 7.503 7.316 -3.671 1.00 85.56 75 MET A C 1
ATOM 536 O O . MET A 1 75 ? 6.859 6.727 -2.800 1.00 85.56 75 MET A O 1
ATOM 540 N N . PRO A 1 76 ? 7.485 8.662 -3.756 1.00 88.56 76 PRO A N 1
ATOM 541 C CA . PRO A 1 76 ? 6.670 9.480 -2.857 1.00 88.56 76 PRO A CA 1
ATOM 542 C C . PRO A 1 76 ? 5.175 9.140 -2.899 1.00 88.56 76 PRO A C 1
ATOM 544 O O . PRO A 1 76 ? 4.547 9.027 -1.844 1.00 88.56 76 PRO A O 1
ATOM 547 N N . ILE A 1 77 ? 4.605 8.920 -4.092 1.00 88.75 77 ILE A N 1
ATOM 548 C CA . ILE A 1 77 ? 3.192 8.531 -4.242 1.00 88.75 77 ILE A CA 1
ATOM 549 C C . ILE A 1 77 ? 2.931 7.169 -3.595 1.00 88.75 77 ILE A C 1
ATOM 551 O O . ILE A 1 77 ? 1.929 6.994 -2.901 1.00 88.75 77 ILE A O 1
ATOM 555 N N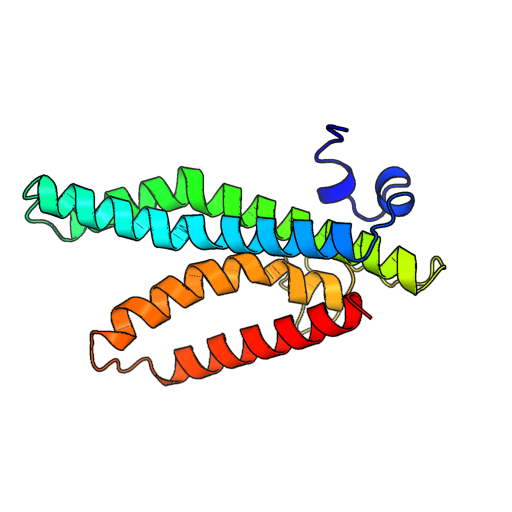 . MET A 1 78 ? 3.845 6.217 -3.768 1.00 88.62 78 MET A N 1
ATOM 556 C CA . MET A 1 78 ? 3.758 4.899 -3.153 1.00 88.62 78 MET A CA 1
ATOM 557 C C . MET A 1 78 ? 3.831 4.997 -1.626 1.00 88.62 78 MET A C 1
ATOM 559 O O . MET A 1 78 ? 2.959 4.452 -0.955 1.00 88.62 78 MET A O 1
ATOM 563 N N . PHE A 1 79 ? 4.774 5.756 -1.058 1.00 89.38 79 PHE A N 1
ATOM 564 C CA . PHE A 1 79 ? 4.831 5.997 0.390 1.00 89.38 79 PHE A CA 1
ATOM 565 C C . PHE A 1 79 ? 3.547 6.640 0.918 1.00 89.38 79 PHE A C 1
ATOM 567 O O . PHE A 1 79 ? 2.999 6.199 1.930 1.00 89.38 79 PHE A O 1
ATOM 574 N N . TYR A 1 80 ? 3.021 7.639 0.209 1.00 89.62 80 TYR A N 1
ATOM 575 C CA . TYR A 1 80 ? 1.740 8.248 0.547 1.00 89.62 80 TYR A CA 1
ATOM 576 C C . TYR A 1 80 ? 0.595 7.222 0.520 1.00 89.62 80 TYR A C 1
ATOM 578 O O . TYR A 1 80 ? -0.201 7.165 1.458 1.00 89.62 80 TYR A O 1
ATOM 586 N N . ALA A 1 81 ? 0.541 6.358 -0.496 1.00 90.19 81 ALA A N 1
ATOM 587 C CA . ALA A 1 81 ? -0.454 5.294 -0.612 1.00 90.19 81 ALA A CA 1
ATOM 588 C C . ALA A 1 81 ? -0.365 4.269 0.528 1.00 90.19 81 ALA A C 1
ATOM 590 O O . ALA A 1 81 ? -1.401 3.808 1.013 1.00 90.19 81 ALA A O 1
ATOM 591 N N . MET A 1 82 ? 0.854 3.937 0.968 1.00 91.88 82 MET A N 1
ATOM 592 C CA . MET A 1 82 ? 1.108 3.039 2.098 1.00 91.88 82 MET A CA 1
ATOM 593 C C . MET A 1 82 ? 0.601 3.645 3.413 1.00 91.88 82 MET A C 1
ATOM 595 O O . MET A 1 82 ? -0.122 2.983 4.160 1.00 91.88 82 MET A O 1
ATOM 599 N N . LEU A 1 83 ? 0.924 4.916 3.684 1.00 90.94 83 LEU A N 1
ATOM 600 C CA . LEU A 1 83 ? 0.448 5.638 4.873 1.00 90.94 83 LEU A CA 1
ATOM 601 C C . LEU A 1 83 ? -1.078 5.774 4.876 1.00 90.94 83 LEU A C 1
ATOM 603 O O . LEU A 1 83 ? -1.733 5.542 5.893 1.00 90.94 83 LEU A O 1
ATOM 607 N N . ARG A 1 84 ? -1.650 6.097 3.715 1.00 89.81 84 ARG A N 1
ATOM 608 C CA . ARG A 1 84 ? -3.093 6.224 3.514 1.00 89.81 84 ARG A CA 1
ATOM 609 C C . ARG A 1 84 ? -3.824 4.907 3.758 1.00 89.81 84 ARG A C 1
ATOM 611 O O . ARG A 1 84 ? -4.803 4.887 4.503 1.00 89.81 84 ARG A O 1
ATOM 618 N N . LEU A 1 85 ? -3.309 3.802 3.216 1.00 91.50 85 LEU A N 1
ATOM 619 C CA . LEU A 1 85 ? -3.884 2.478 3.443 1.00 91.50 85 LEU A CA 1
ATOM 620 C C . LEU A 1 85 ? -3.763 2.054 4.908 1.00 91.50 85 LEU A C 1
ATOM 622 O O . LEU A 1 85 ? -4.725 1.542 5.470 1.00 91.50 85 LEU A O 1
ATOM 626 N N . ASN A 1 86 ? -2.622 2.318 5.552 1.00 92.38 86 ASN A N 1
ATOM 627 C CA . ASN A 1 86 ? -2.441 2.045 6.978 1.00 92.38 86 ASN A CA 1
ATOM 628 C C . ASN A 1 86 ? -3.506 2.749 7.831 1.00 92.38 86 ASN A C 1
ATOM 630 O O . ASN A 1 86 ? -4.143 2.117 8.672 1.00 92.38 86 ASN A O 1
ATOM 634 N N . ALA A 1 87 ? -3.731 4.041 7.587 1.00 88.88 87 ALA A N 1
ATOM 635 C CA . ALA A 1 87 ? -4.743 4.808 8.303 1.00 88.88 87 ALA A CA 1
ATOM 636 C C . ALA A 1 87 ? -6.164 4.303 8.020 1.00 88.88 87 ALA A C 1
ATOM 638 O O . ALA A 1 87 ? -6.971 4.207 8.943 1.00 88.88 87 ALA A O 1
ATOM 639 N N . ALA A 1 88 ? -6.464 3.925 6.773 1.00 89.56 88 ALA A N 1
ATOM 640 C CA . ALA A 1 88 ? -7.754 3.347 6.406 1.00 89.56 88 ALA A CA 1
ATOM 641 C C . ALA A 1 88 ? -8.010 2.009 7.117 1.00 89.56 88 ALA A C 1
ATOM 643 O O . ALA A 1 88 ? -9.120 1.775 7.599 1.00 89.56 88 ALA A O 1
ATOM 644 N N . VAL A 1 89 ? -6.985 1.156 7.236 1.00 90.56 89 VAL A N 1
ATOM 645 C CA . VAL A 1 89 ? -7.072 -0.095 8.001 1.00 90.56 89 VAL A CA 1
ATOM 646 C C . VAL A 1 89 ? -7.329 0.197 9.469 1.00 90.56 89 VAL A C 1
ATOM 648 O 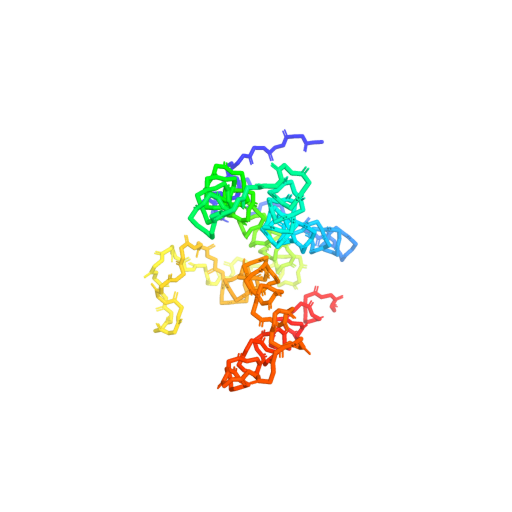O . VAL A 1 89 ? -8.287 -0.332 10.015 1.00 90.56 89 VAL A O 1
ATOM 651 N N . LEU A 1 90 ? -6.544 1.075 10.095 1.00 89.06 90 LEU A N 1
ATOM 652 C CA . LEU A 1 90 ? -6.723 1.425 11.507 1.00 89.06 90 LEU A CA 1
ATOM 653 C C . LEU A 1 90 ? -8.120 2.001 11.781 1.00 89.06 90 LEU A C 1
ATOM 655 O O . LEU A 1 90 ? -8.791 1.589 12.724 1.00 89.06 90 LEU A O 1
ATOM 659 N N . ALA A 1 91 ? -8.605 2.902 10.924 1.00 87.62 91 ALA A N 1
ATOM 660 C CA . ALA A 1 91 ? -9.956 3.452 11.019 1.00 87.62 91 ALA A CA 1
ATOM 661 C C . ALA A 1 91 ? -11.045 2.379 10.854 1.00 87.62 91 ALA A C 1
ATOM 663 O O . ALA A 1 91 ? -12.102 2.450 11.488 1.00 87.62 91 ALA A O 1
ATOM 664 N N . ARG A 1 92 ? -10.810 1.369 10.009 1.00 87.75 92 ARG A N 1
ATOM 665 C CA . ARG A 1 92 ? -11.734 0.243 9.837 1.00 87.75 92 ARG A CA 1
ATOM 666 C C . ARG A 1 92 ? -11.698 -0.712 11.028 1.00 87.75 92 ARG A C 1
ATOM 668 O O . ARG A 1 92 ? -12.749 -1.168 11.467 1.00 87.75 92 ARG A O 1
ATOM 675 N N . GLU A 1 93 ? -10.522 -0.992 11.573 1.00 87.06 93 GLU A N 1
ATOM 676 C CA . GLU A 1 93 ? -10.371 -1.844 12.751 1.00 87.06 93 GLU A CA 1
ATOM 677 C C . GLU A 1 93 ? -11.074 -1.247 13.974 1.00 87.06 93 GLU A C 1
ATOM 679 O O . GLU A 1 93 ? -11.768 -1.971 14.685 1.00 87.06 93 GLU A O 1
ATOM 684 N N . ARG A 1 94 ? -10.997 0.077 14.159 1.00 85.81 94 ARG A N 1
ATOM 685 C CA . ARG A 1 94 ? -11.756 0.810 15.188 1.00 85.81 94 ARG A CA 1
ATOM 686 C C . ARG A 1 94 ? -13.266 0.653 15.031 1.00 85.81 94 ARG A C 1
ATOM 688 O O . ARG A 1 94 ? -13.975 0.520 16.024 1.00 85.81 94 ARG A O 1
ATOM 695 N N . ALA A 1 95 ? -13.755 0.613 13.789 1.00 82.62 95 ALA A N 1
ATOM 696 C CA . ALA A 1 95 ? -15.170 0.379 13.495 1.00 82.62 95 ALA A CA 1
ATOM 697 C C . ALA A 1 95 ? -15.648 -0.998 13.974 1.00 82.62 95 ALA A C 1
ATOM 699 O O . ALA A 1 95 ? -16.797 -1.142 14.385 1.00 82.62 95 ALA A O 1
ATOM 700 N N . TYR A 1 96 ? -14.777 -2.006 13.870 1.00 76.75 96 TYR A N 1
ATOM 701 C CA . TYR A 1 96 ? -15.102 -3.401 14.153 1.00 76.75 96 TYR A CA 1
ATOM 702 C C . TYR A 1 96 ? -14.893 -3.766 15.626 1.00 76.75 96 TYR A C 1
ATOM 704 O O . TYR A 1 96 ? -15.713 -4.465 16.209 1.00 76.75 96 TYR A O 1
ATOM 712 N N . LEU A 1 97 ? -13.805 -3.291 16.235 1.00 70.06 97 LEU A N 1
ATOM 713 C CA . LEU A 1 97 ? -13.407 -3.682 17.589 1.00 70.06 97 LEU A CA 1
ATOM 714 C C . LEU A 1 97 ? -14.038 -2.822 18.694 1.00 70.06 97 LEU A C 1
ATOM 716 O O . LEU A 1 97 ? -13.870 -3.158 19.858 1.00 70.06 97 LEU A O 1
ATOM 720 N N . ARG A 1 98 ? -14.757 -1.743 18.343 1.00 61.66 98 ARG A N 1
ATOM 721 C CA . ARG A 1 98 ? -15.438 -0.772 19.231 1.00 61.66 98 ARG A CA 1
ATOM 722 C C . ARG A 1 98 ? -14.630 -0.158 20.391 1.00 61.66 98 ARG A C 1
ATOM 724 O O . ARG A 1 98 ? -15.122 0.811 20.953 1.00 61.66 98 ARG A O 1
ATOM 731 N N . GLU A 1 99 ? -13.415 -0.595 20.722 1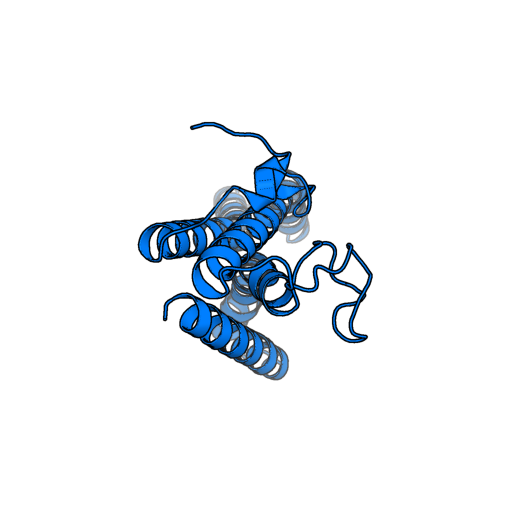.00 54.47 99 GLU A N 1
ATOM 732 C CA . GLU A 1 99 ? -12.718 -0.141 21.933 1.00 54.47 99 GLU A CA 1
ATOM 733 C C . GLU A 1 99 ? -11.187 -0.039 21.819 1.00 54.47 99 GLU A C 1
ATOM 735 O O . GLU A 1 99 ? -10.518 -0.699 21.023 1.00 54.47 99 GLU A O 1
ATOM 740 N N . GLN A 1 100 ? -10.661 0.815 22.697 1.00 54.00 100 GLN A N 1
ATOM 741 C CA . GLN A 1 100 ? -9.311 1.362 22.879 1.00 54.00 100 GLN A CA 1
ATOM 742 C C . GLN A 1 100 ? -8.155 0.351 23.040 1.00 54.00 100 GLN A C 1
ATOM 744 O O . GLN A 1 100 ? -7.009 0.768 23.184 1.00 54.00 100 GLN A O 1
ATOM 749 N N . ASN A 1 101 ? -8.406 -0.959 22.973 1.00 58.12 101 ASN A N 1
ATOM 750 C CA . ASN A 1 101 ? -7.409 -2.006 23.244 1.00 58.12 101 ASN A CA 1
ATOM 751 C C . ASN A 1 101 ? -6.593 -2.448 22.019 1.00 58.12 101 ASN A C 1
ATOM 753 O O . ASN A 1 101 ? -5.882 -3.454 22.065 1.00 58.12 101 ASN A O 1
ATOM 757 N N . GLN A 1 102 ? -6.658 -1.713 20.907 1.00 74.50 102 GLN A N 1
ATOM 758 C CA . GLN A 1 102 ? -5.757 -1.975 19.791 1.00 74.50 102 GLN A CA 1
ATOM 759 C C . GLN A 1 102 ? -4.314 -1.644 20.170 1.00 74.50 102 GLN A C 1
ATOM 761 O O . GLN A 1 102 ? -3.945 -0.483 20.336 1.00 74.50 102 GLN A O 1
ATOM 766 N N . THR A 1 103 ? -3.466 -2.672 20.222 1.00 84.50 103 THR A N 1
ATOM 767 C CA . THR A 1 103 ? -2.022 -2.489 20.357 1.00 84.50 103 THR A CA 1
ATOM 768 C C . THR A 1 103 ? -1.468 -1.861 19.079 1.00 84.50 103 THR A C 1
ATOM 770 O O . THR A 1 103 ? -1.277 -2.528 18.060 1.00 84.50 103 THR A O 1
ATOM 773 N N . ILE A 1 104 ? -1.227 -0.553 19.130 1.00 85.94 104 ILE A N 1
ATOM 774 C CA . ILE A 1 104 ? -0.546 0.190 18.072 1.00 85.94 104 ILE A CA 1
ATOM 775 C C . ILE A 1 104 ? 0.937 0.235 18.423 1.00 85.94 104 ILE A C 1
ATOM 777 O O . ILE A 1 104 ? 1.329 0.802 19.440 1.00 85.94 104 ILE A O 1
ATOM 781 N N . HIS A 1 105 ? 1.764 -0.364 17.572 1.00 88.81 105 HIS A N 1
ATOM 782 C CA . HIS A 1 105 ? 3.212 -0.284 17.701 1.00 88.81 105 HIS A CA 1
ATOM 783 C C . HIS A 1 105 ? 3.727 0.962 16.984 1.00 88.81 105 HIS A C 1
ATOM 785 O O . HIS A 1 105 ? 3.291 1.263 15.868 1.00 88.81 105 HIS A O 1
ATOM 791 N N . ALA A 1 106 ? 4.696 1.646 17.591 1.00 86.25 106 ALA A N 1
ATOM 792 C CA . ALA A 1 106 ? 5.430 2.705 16.914 1.00 86.25 106 ALA A CA 1
ATOM 793 C C . ALA A 1 106 ? 6.202 2.160 15.698 1.00 86.25 106 ALA A C 1
ATOM 795 O O . ALA A 1 106 ? 6.445 0.950 15.564 1.00 86.25 106 ALA A O 1
ATOM 796 N N . ALA A 1 107 ? 6.598 3.066 14.801 1.00 84.06 107 ALA A N 1
ATOM 797 C CA . ALA A 1 107 ? 7.460 2.724 13.679 1.00 84.06 107 ALA A CA 1
ATOM 798 C C . ALA A 1 107 ? 8.736 2.040 14.190 1.00 84.06 107 ALA A C 1
ATOM 800 O O . ALA A 1 107 ? 9.268 2.384 15.242 1.00 84.06 107 ALA A O 1
ATOM 801 N N . GLN A 1 108 ? 9.191 1.028 13.456 1.00 86.31 108 GLN A N 1
ATOM 802 C CA . GLN A 1 108 ? 10.358 0.210 13.793 1.00 86.31 108 GLN A CA 1
ATOM 803 C C . GLN A 1 108 ? 10.296 -0.563 15.134 1.00 86.31 108 GLN A C 1
ATOM 805 O O . GLN A 1 108 ? 11.267 -1.192 15.551 1.00 86.31 108 GLN A O 1
ATOM 810 N N . GLN A 1 109 ? 9.138 -0.591 15.802 1.00 86.19 109 GLN A N 1
ATOM 811 C CA . GLN A 1 109 ? 8.924 -1.333 17.050 1.00 86.19 109 GLN A CA 1
ATOM 812 C C . GLN A 1 109 ? 7.911 -2.474 16.861 1.00 86.19 109 GLN A C 1
ATOM 814 O O . GLN A 1 109 ? 7.289 -2.608 15.803 1.00 86.19 109 GLN A O 1
ATOM 819 N N . GLY A 1 110 ? 7.746 -3.329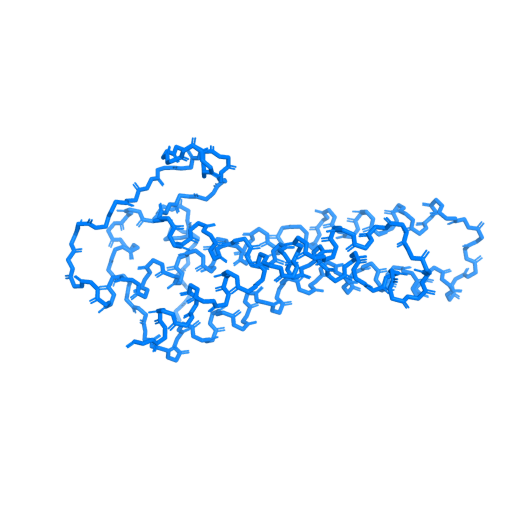 17.877 1.00 83.81 110 GLY A N 1
ATOM 820 C CA . GLY A 1 110 ? 6.767 -4.425 17.892 1.00 83.81 110 GLY A CA 1
ATOM 821 C C . GLY A 1 110 ? 7.344 -5.823 17.599 1.00 83.81 110 GLY A C 1
ATOM 822 O O . GLY A 1 110 ? 8.515 -6.083 17.913 1.00 83.81 110 GLY A O 1
ATOM 823 N N . PRO A 1 111 ? 6.528 -6.746 17.043 1.00 86.12 111 PRO A N 1
ATOM 824 C CA . PRO A 1 111 ? 6.927 -8.129 16.767 1.00 86.12 111 PRO A CA 1
ATOM 825 C C . PRO A 1 111 ? 8.150 -8.205 15.854 1.00 86.12 111 PRO A C 1
ATOM 827 O O . PRO A 1 111 ? 8.268 -7.399 14.934 1.00 86.12 111 PRO A O 1
ATOM 830 N N . ILE A 1 112 ? 9.031 -9.189 16.072 1.00 87.06 112 ILE A N 1
ATOM 831 C CA . ILE A 1 112 ? 10.344 -9.307 15.400 1.00 87.06 112 ILE A CA 1
ATOM 832 C C . ILE A 1 112 ? 10.232 -9.153 13.874 1.00 87.06 112 ILE A C 1
ATOM 834 O O . ILE A 1 112 ? 10.949 -8.346 13.287 1.00 87.06 112 ILE A O 1
ATOM 838 N N . TRP A 1 113 ? 9.267 -9.833 13.253 1.00 82.56 113 TRP A N 1
ATOM 839 C CA . TRP A 1 113 ? 9.025 -9.803 11.805 1.00 82.56 113 TRP A CA 1
ATOM 840 C C . TRP A 1 113 ? 8.536 -8.450 11.265 1.00 82.56 113 TRP A C 1
ATOM 842 O O . TRP A 1 113 ? 8.639 -8.191 10.072 1.00 82.56 113 TRP A O 1
ATOM 852 N N . LEU A 1 114 ? 8.028 -7.571 12.132 1.00 83.44 114 LEU A N 1
ATOM 853 C CA . LEU A 1 114 ? 7.509 -6.251 11.771 1.00 83.44 114 LEU A CA 1
ATOM 854 C C . LEU A 1 114 ? 8.361 -5.096 12.305 1.00 83.44 114 LEU A C 1
ATOM 856 O O . LEU A 1 114 ? 8.092 -3.954 11.951 1.00 83.44 114 LEU A O 1
ATOM 860 N N . ARG A 1 115 ? 9.432 -5.344 13.072 1.00 83.81 115 ARG A N 1
ATOM 861 C CA . ARG A 1 115 ? 10.338 -4.293 13.588 1.00 83.81 115 ARG A CA 1
ATOM 862 C C . ARG A 1 115 ? 11.007 -3.443 12.506 1.00 83.81 115 ARG A C 1
ATOM 864 O O . ARG A 1 115 ? 11.589 -2.420 12.819 1.00 83.81 115 ARG A O 1
ATOM 871 N N . ARG A 1 116 ? 10.932 -3.830 11.234 1.00 83.81 116 ARG A N 1
ATOM 872 C CA . ARG A 1 116 ? 11.445 -3.030 10.108 1.00 83.81 116 ARG A CA 1
ATOM 873 C C . ARG A 1 116 ? 10.375 -2.200 9.399 1.00 83.81 116 ARG A C 1
ATOM 875 O O . ARG A 1 116 ? 10.689 -1.495 8.451 1.00 83.81 116 ARG A O 1
ATOM 882 N N . SER A 1 117 ? 9.115 -2.263 9.831 1.00 83.19 117 SER A N 1
ATOM 883 C CA . SER A 1 117 ? 8.059 -1.451 9.225 1.00 83.19 117 SER A CA 1
ATOM 884 C C . SER A 1 117 ? 8.239 0.020 9.589 1.00 83.19 117 SER A C 1
ATOM 886 O O . SER A 1 117 ? 8.229 0.379 10.770 1.00 83.19 117 SER A O 1
ATOM 888 N N . PHE A 1 118 ? 8.308 0.856 8.556 1.00 84.88 118 PHE A N 1
ATOM 889 C CA . PHE A 1 118 ? 8.395 2.317 8.634 1.00 84.88 118 PHE A CA 1
ATOM 890 C C . PHE A 1 118 ? 7.079 2.987 9.039 1.00 84.88 118 PHE A C 1
ATOM 892 O O . PHE A 1 118 ? 7.063 4.169 9.359 1.00 84.88 118 PHE A O 1
ATOM 899 N N . VAL A 1 119 ? 5.977 2.234 9.043 1.00 86.25 119 VAL A N 1
ATOM 900 C CA . VAL A 1 119 ? 4.658 2.728 9.434 1.00 86.25 119 VAL A CA 1
ATOM 901 C C . VAL A 1 119 ? 4.316 2.263 10.853 1.00 86.25 119 VAL A C 1
ATOM 903 O O . VAL A 1 119 ? 4.566 1.102 11.204 1.00 86.25 119 VAL A O 1
ATOM 906 N N . ALA A 1 120 ? 3.754 3.168 11.659 1.00 86.94 120 ALA A N 1
ATOM 907 C CA . ALA A 1 120 ? 3.174 2.867 12.966 1.00 86.94 120 ALA A CA 1
ATOM 908 C C . ALA A 1 120 ? 1.751 2.312 12.804 1.00 86.94 120 ALA A C 1
ATOM 910 O O . ALA A 1 120 ? 0.981 2.782 11.963 1.00 86.94 120 ALA A O 1
ATOM 911 N N . GLY A 1 121 ? 1.384 1.309 13.596 1.00 88.81 121 GLY A N 1
ATOM 912 C CA . GLY A 1 121 ? 0.084 0.667 13.438 1.00 88.81 121 GLY A CA 1
ATOM 913 C C . GLY A 1 121 ? -0.062 -0.672 14.146 1.00 88.81 121 GLY A C 1
ATOM 914 O O . GLY A 1 121 ? 0.833 -1.131 14.862 1.00 88.81 121 GLY A O 1
ATOM 915 N N . SER A 1 122 ? -1.213 -1.299 13.922 1.00 90.12 122 SER A N 1
ATOM 916 C CA . SER A 1 122 ? -1.487 -2.670 14.337 1.00 90.12 122 SER A CA 1
ATOM 917 C C . SER A 1 122 ? -0.716 -3.649 13.444 1.00 90.12 122 SER A C 1
ATOM 919 O O . SER A 1 122 ? -0.208 -3.296 12.378 1.00 90.12 122 SER A O 1
ATOM 921 N N . VAL A 1 123 ? -0.633 -4.918 13.847 1.00 89.75 123 VAL A N 1
ATOM 922 C CA . VAL A 1 123 ? -0.030 -5.970 13.007 1.00 89.75 123 VAL A CA 1
ATOM 923 C C . VAL A 1 123 ? -0.705 -6.028 11.630 1.00 89.75 123 VAL A C 1
ATOM 925 O O . VAL A 1 123 ? -0.018 -6.060 10.611 1.00 89.75 123 VAL A O 1
ATOM 928 N N . LYS A 1 124 ? -2.042 -5.974 11.584 1.00 89.44 124 LYS A N 1
ATOM 929 C CA . LYS A 1 124 ? -2.805 -6.039 10.329 1.00 89.44 124 LYS A CA 1
ATOM 930 C C . LYS A 1 124 ? -2.589 -4.796 9.471 1.00 89.44 124 LYS A C 1
ATOM 932 O O . LYS A 1 124 ? -2.363 -4.933 8.271 1.00 89.44 124 LYS A O 1
ATOM 937 N N . SER A 1 125 ? -2.614 -3.601 10.069 1.00 90.19 125 SER A N 1
ATOM 938 C CA . SER A 1 125 ? -2.425 -2.355 9.321 1.00 90.19 125 SER A CA 1
ATOM 939 C C . SER A 1 125 ? -1.029 -2.265 8.709 1.00 90.19 125 SER A C 1
ATOM 941 O O . SER A 1 125 ? -0.895 -1.839 7.567 1.00 90.19 125 SER A O 1
ATOM 943 N N . ARG A 1 126 ? -0.002 -2.757 9.413 1.00 90.06 126 ARG A N 1
ATOM 944 C CA . ARG A 1 126 ? 1.387 -2.797 8.927 1.00 90.06 126 ARG A CA 1
ATOM 945 C C . ARG A 1 126 ? 1.616 -3.829 7.827 1.00 90.06 126 ARG A C 1
ATOM 947 O O . ARG A 1 126 ? 2.417 -3.584 6.935 1.00 90.06 126 ARG A O 1
ATOM 954 N N . ILE A 1 127 ? 0.926 -4.969 7.876 1.00 90.06 127 ILE A N 1
ATOM 955 C CA . ILE A 1 127 ? 0.971 -5.955 6.786 1.00 90.06 127 ILE A CA 1
ATOM 956 C C . ILE A 1 127 ? 0.311 -5.370 5.537 1.00 90.06 127 ILE A C 1
ATOM 958 O O . ILE A 1 127 ? 0.887 -5.420 4.454 1.00 90.06 127 ILE A O 1
ATOM 962 N N . LEU A 1 128 ? -0.885 -4.793 5.683 1.00 91.31 128 LEU A N 1
ATOM 963 C CA . LEU A 1 128 ? -1.642 -4.310 4.534 1.00 91.31 128 LEU A CA 1
ATOM 964 C C . LEU A 1 128 ? -1.085 -3.004 3.960 1.00 91.31 128 LEU A C 1
ATOM 966 O O . LEU A 1 128 ? -1.221 -2.762 2.767 1.00 91.31 128 LEU A O 1
ATOM 970 N N . SER A 1 129 ? -0.416 -2.178 4.766 1.00 90.94 129 SER A N 1
ATOM 971 C CA . SER A 1 129 ? 0.228 -0.957 4.278 1.00 90.94 129 SER A CA 1
ATOM 972 C C . SER A 1 129 ? 1.334 -1.233 3.265 1.00 90.94 129 SER A C 1
ATOM 974 O O . SER A 1 129 ? 1.646 -0.345 2.485 1.00 90.94 129 SER A O 1
ATOM 976 N N . ALA A 1 130 ? 1.887 -2.448 3.218 1.00 89.56 130 ALA A N 1
ATOM 977 C CA . ALA A 1 130 ? 2.864 -2.849 2.213 1.00 89.56 130 ALA A CA 1
ATOM 978 C C . ALA A 1 130 ? 2.253 -3.118 0.823 1.00 89.56 130 ALA A C 1
ATOM 980 O O . ALA A 1 130 ? 3.001 -3.219 -0.151 1.00 89.56 130 ALA A O 1
ATOM 981 N N . LEU A 1 131 ? 0.921 -3.190 0.700 1.00 91.12 131 LEU A N 1
ATOM 982 C CA . LEU A 1 131 ? 0.226 -3.564 -0.538 1.00 91.12 131 LEU A CA 1
ATOM 983 C C . LEU A 1 131 ? 0.585 -2.707 -1.751 1.00 91.12 131 LEU A C 1
ATOM 985 O O . LEU A 1 131 ? 0.901 -3.295 -2.784 1.00 91.12 131 LEU A O 1
ATOM 989 N N . PRO A 1 132 ? 0.624 -1.365 -1.670 1.00 89.62 132 PRO A N 1
ATOM 990 C CA . PRO A 1 132 ? 1.035 -0.547 -2.809 1.00 89.62 132 PRO A CA 1
ATOM 991 C C . PRO A 1 132 ? 2.453 -0.884 -3.279 1.00 89.62 132 PRO A C 1
ATOM 993 O O . PRO A 1 132 ? 2.696 -0.964 -4.479 1.00 89.62 132 PRO A O 1
ATOM 996 N N . GLY A 1 133 ? 3.364 -1.153 -2.337 1.00 86.81 133 GLY A N 1
ATOM 997 C CA . GLY A 1 133 ? 4.729 -1.584 -2.630 1.00 86.81 133 GLY A CA 1
ATOM 998 C C . GLY A 1 133 ? 4.774 -2.941 -3.325 1.00 86.81 133 GLY A C 1
ATOM 999 O O . GLY A 1 133 ? 5.427 -3.081 -4.356 1.00 86.81 133 GLY A O 1
ATOM 1000 N N . PHE A 1 134 ? 4.042 -3.930 -2.809 1.00 87.69 134 PHE A N 1
ATOM 1001 C CA . PHE A 1 134 ? 3.973 -5.254 -3.430 1.00 87.69 134 PHE A CA 1
ATOM 1002 C C . PHE A 1 134 ? 3.333 -5.230 -4.814 1.00 87.69 134 PHE A C 1
ATOM 1004 O O . PHE A 1 134 ? 3.810 -5.932 -5.698 1.00 87.69 134 PHE A O 1
ATOM 1011 N N . VAL A 1 135 ? 2.301 -4.415 -5.029 1.00 86.06 135 VAL A N 1
ATOM 1012 C CA . VAL A 1 135 ? 1.702 -4.223 -6.355 1.00 86.06 135 VAL A CA 1
ATOM 1013 C C . VAL A 1 135 ? 2.712 -3.574 -7.302 1.00 86.06 135 VAL A C 1
ATOM 1015 O O . VAL A 1 135 ? 2.938 -4.096 -8.390 1.00 86.06 135 VAL A O 1
ATOM 1018 N N . GLY A 1 136 ? 3.360 -2.483 -6.882 1.00 84.62 136 GLY A N 1
ATOM 1019 C CA . GLY A 1 136 ? 4.308 -1.747 -7.717 1.00 84.62 136 GLY A CA 1
ATOM 1020 C C . GLY A 1 136 ? 5.532 -2.574 -8.103 1.00 84.62 136 GLY A C 1
ATOM 1021 O O . GLY A 1 136 ? 5.787 -2.794 -9.287 1.00 84.62 136 GLY A O 1
ATOM 1022 N N . PHE A 1 137 ? 6.271 -3.084 -7.115 1.00 80.62 137 PHE A N 1
ATOM 1023 C CA . PHE A 1 137 ? 7.452 -3.912 -7.365 1.00 80.62 137 PHE A CA 1
ATOM 1024 C C . PHE A 1 137 ? 7.091 -5.280 -7.942 1.00 80.62 137 PHE A C 1
ATOM 1026 O O . PHE A 1 137 ? 7.780 -5.762 -8.836 1.00 80.62 137 PHE A O 1
ATOM 1033 N N . GLY A 1 138 ? 5.999 -5.896 -7.486 1.00 79.12 138 GLY A N 1
ATOM 1034 C CA . GLY A 1 138 ? 5.550 -7.188 -7.997 1.00 79.12 138 GLY A CA 1
ATOM 1035 C C . GLY A 1 138 ? 5.291 -7.155 -9.500 1.00 79.12 138 GLY A C 1
ATOM 1036 O O . GLY A 1 138 ? 5.773 -8.035 -10.207 1.00 79.12 138 GLY A O 1
ATOM 1037 N N . PHE A 1 139 ? 4.641 -6.106 -10.013 1.00 78.19 139 PHE A N 1
ATOM 1038 C CA . PHE A 1 139 ? 4.461 -5.931 -11.458 1.00 78.19 139 PHE A CA 1
ATOM 1039 C C . PHE A 1 139 ? 5.790 -5.814 -12.210 1.00 78.19 139 PHE A C 1
ATOM 1041 O O . PHE A 1 139 ? 5.947 -6.430 -13.261 1.00 78.19 139 PHE A O 1
ATOM 1048 N N . ILE A 1 140 ? 6.763 -5.084 -11.656 1.00 76.31 140 ILE A N 1
ATOM 1049 C CA . ILE A 1 140 ? 8.097 -4.923 -12.257 1.00 76.31 140 ILE A CA 1
ATOM 1050 C C . ILE A 1 140 ? 8.848 -6.255 -12.325 1.00 76.31 140 ILE A C 1
ATOM 1052 O O . ILE A 1 140 ? 9.613 -6.465 -13.256 1.00 76.31 140 ILE A O 1
ATOM 1056 N N . PHE A 1 141 ? 8.634 -7.166 -11.375 1.00 70.75 141 PHE A N 1
ATOM 1057 C CA . PHE A 1 141 ? 9.267 -8.486 -11.400 1.00 70.75 141 PHE A CA 1
ATOM 1058 C C . PHE A 1 141 ? 8.508 -9.500 -12.260 1.00 70.75 141 PHE A C 1
ATOM 1060 O O . PHE A 1 141 ? 9.139 -1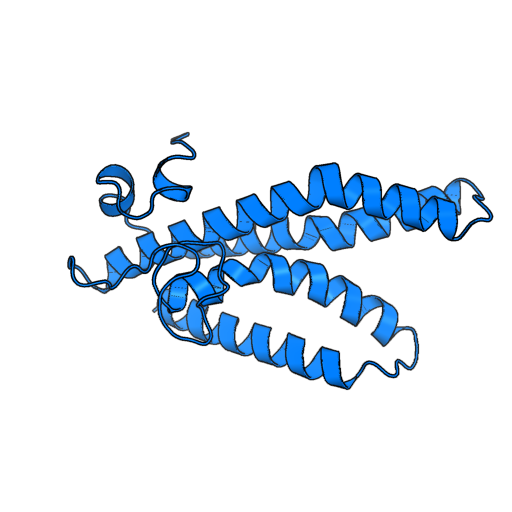0.314 -12.933 1.00 70.75 141 PHE A O 1
ATOM 1067 N N . VAL A 1 142 ? 7.173 -9.483 -12.244 1.00 69.69 142 VAL A N 1
ATOM 1068 C CA . VAL A 1 142 ? 6.331 -10.435 -12.989 1.00 69.69 142 VAL A CA 1
ATOM 1069 C C . VAL A 1 142 ? 6.339 -10.130 -14.487 1.00 69.69 142 VAL A C 1
ATOM 1071 O O . VAL A 1 142 ? 6.479 -11.050 -15.289 1.00 69.69 142 VAL A O 1
ATOM 1074 N N . TRP A 1 143 ? 6.240 -8.856 -14.880 1.00 65.19 143 TRP A N 1
ATOM 1075 C CA . TRP A 1 143 ? 6.099 -8.471 -16.286 1.00 65.19 143 TRP A CA 1
ATOM 1076 C C . TRP A 1 143 ? 7.294 -8.908 -17.158 1.00 65.19 143 TRP A C 1
ATOM 1078 O O . TRP A 1 143 ? 7.080 -9.688 -18.088 1.00 65.19 143 TRP A O 1
ATOM 1088 N N . PRO A 1 144 ? 8.556 -8.550 -16.847 1.00 61.19 144 PRO A N 1
ATOM 1089 C CA . PRO A 1 144 ? 9.707 -8.970 -17.647 1.00 61.19 144 PRO A CA 1
ATOM 1090 C C . PRO A 1 144 ? 9.950 -10.480 -17.576 1.00 61.19 144 PRO A C 1
ATOM 1092 O O . PRO A 1 144 ? 10.404 -11.077 -18.544 1.00 61.19 144 PRO A O 1
ATOM 1095 N N . ALA A 1 145 ? 9.630 -11.114 -16.446 1.00 59.00 145 ALA A N 1
ATOM 1096 C CA . ALA A 1 145 ? 9.830 -12.546 -16.255 1.00 59.00 145 ALA A CA 1
ATOM 1097 C C . ALA A 1 145 ? 8.794 -13.429 -16.960 1.00 59.00 145 ALA A C 1
ATOM 1099 O O . ALA A 1 145 ? 9.071 -14.590 -17.226 1.00 59.00 145 ALA A O 1
ATOM 1100 N N . SER A 1 146 ? 7.608 -12.900 -17.266 1.00 58.22 146 SER A N 1
ATOM 1101 C CA . SER A 1 146 ? 6.645 -13.595 -18.129 1.00 58.22 146 SER A CA 1
ATOM 1102 C C . SER A 1 146 ? 7.078 -13.598 -19.599 1.00 58.22 146 SER A C 1
ATOM 1104 O O . SER A 1 146 ? 6.674 -14.473 -20.358 1.00 58.22 146 SER A O 1
ATOM 1106 N N . MET A 1 147 ? 7.927 -12.641 -19.991 1.00 56.97 147 MET A N 1
ATOM 1107 C CA . MET A 1 147 ? 8.439 -12.497 -21.358 1.00 56.97 147 MET A CA 1
ATOM 1108 C C . MET A 1 147 ? 9.828 -13.114 -21.564 1.00 56.97 147 MET A C 1
ATOM 1110 O O . MET A 1 147 ? 10.233 -13.364 -22.695 1.00 56.97 147 MET A O 1
ATOM 1114 N N . LEU A 1 148 ? 10.559 -13.374 -20.483 1.00 54.75 148 LEU A N 1
ATOM 1115 C CA . LEU A 1 148 ? 11.903 -13.944 -20.488 1.00 54.75 148 LEU A CA 1
ATOM 1116 C C . LEU A 1 148 ? 11.869 -15.163 -19.574 1.00 54.75 148 LEU A C 1
ATOM 1118 O O . LEU A 1 148 ? 11.535 -14.977 -18.413 1.00 54.75 148 LEU A O 1
ATOM 1122 N N . ASN A 1 149 ? 12.210 -16.370 -20.050 1.00 60.28 149 ASN A N 1
ATOM 1123 C CA . ASN A 1 149 ? 12.337 -17.591 -19.229 1.00 60.28 149 ASN A CA 1
ATOM 1124 C C . ASN A 1 149 ? 13.254 -17.341 -18.019 1.00 60.28 149 ASN A C 1
ATOM 1126 O O . ASN A 1 149 ? 14.469 -17.524 -18.076 1.00 60.28 149 ASN A O 1
ATOM 1130 N N . SER A 1 150 ? 12.668 -16.832 -16.940 1.00 60.25 150 SER A N 1
ATOM 1131 C CA . SER A 1 150 ? 13.407 -16.064 -15.954 1.00 60.25 150 SER A CA 1
ATOM 1132 C C . SER A 1 150 ? 13.895 -16.975 -14.836 1.00 60.25 150 SER A C 1
ATOM 1134 O O . SER A 1 150 ? 13.088 -17.694 -14.232 1.00 60.25 150 SER A O 1
ATOM 1136 N N . PRO A 1 151 ? 15.186 -16.896 -14.463 1.00 64.81 151 PRO A N 1
ATOM 1137 C CA . PRO A 1 151 ? 15.715 -17.639 -13.322 1.00 64.81 151 PRO A CA 1
ATOM 1138 C C . PRO A 1 151 ? 15.093 -17.187 -11.988 1.00 64.81 151 PRO A C 1
ATOM 1140 O O . PRO A 1 151 ? 15.316 -17.811 -10.955 1.00 64.81 151 PRO A O 1
ATOM 1143 N N . PHE A 1 152 ? 14.283 -16.122 -11.988 1.00 65.38 152 PHE A N 1
ATOM 1144 C CA . PHE A 1 152 ? 13.679 -15.536 -10.794 1.00 65.38 152 PHE A CA 1
ATOM 1145 C C . PHE A 1 152 ? 12.305 -16.115 -10.418 1.00 65.38 152 PHE A C 1
ATOM 1147 O O . PHE A 1 152 ? 11.647 -15.553 -9.548 1.00 65.38 152 PHE A O 1
ATOM 1154 N N . THR A 1 153 ? 11.892 -17.251 -10.996 1.00 67.06 153 THR A N 1
ATOM 1155 C CA . THR A 1 153 ? 10.589 -17.909 -10.733 1.00 67.06 153 THR A CA 1
ATOM 1156 C C . THR A 1 153 ? 10.266 -18.055 -9.231 1.00 67.06 153 THR A C 1
ATOM 1158 O O . THR A 1 153 ? 9.130 -17.848 -8.802 1.00 67.06 153 THR A O 1
ATOM 1161 N N . GLY A 1 154 ? 11.270 -18.339 -8.391 1.00 71.75 154 GLY A N 1
ATOM 1162 C CA . GLY A 1 154 ? 11.094 -18.421 -6.935 1.00 71.75 154 GLY A CA 1
ATOM 1163 C C . GLY A 1 154 ? 10.651 -17.103 -6.278 1.00 71.75 154 GLY A C 1
ATOM 1164 O O . GLY A 1 154 ? 9.837 -17.119 -5.355 1.00 71.75 154 GLY A O 1
ATOM 1165 N N . LEU A 1 155 ? 11.116 -15.951 -6.774 1.00 71.88 155 LEU A N 1
ATOM 1166 C CA . LEU A 1 155 ? 10.693 -14.639 -6.271 1.00 71.88 155 LEU A CA 1
ATOM 1167 C C . LEU A 1 155 ? 9.226 -14.350 -6.614 1.00 71.88 155 LEU A C 1
ATOM 1169 O O . LEU A 1 155 ? 8.526 -13.751 -5.799 1.00 71.88 155 LEU A O 1
ATOM 1173 N N . HIS A 1 156 ? 8.724 -14.817 -7.762 1.00 69.12 156 HIS A N 1
ATOM 1174 C CA . HIS A 1 156 ? 7.309 -14.658 -8.129 1.00 69.12 156 HIS A CA 1
ATOM 1175 C C . HIS A 1 156 ? 6.381 -15.401 -7.180 1.00 69.12 156 HIS A C 1
ATOM 1177 O O . HIS A 1 156 ? 5.347 -14.855 -6.795 1.00 69.12 156 HIS A O 1
ATOM 1183 N N . LEU A 1 157 ? 6.761 -16.611 -6.759 1.00 74.00 157 LEU A N 1
ATOM 1184 C CA . LEU A 1 157 ? 6.004 -17.375 -5.766 1.00 74.00 157 LEU A CA 1
ATOM 1185 C C . LEU A 1 157 ? 5.941 -16.635 -4.427 1.00 74.00 157 LEU A C 1
ATOM 1187 O O . LEU A 1 157 ? 4.865 -16.520 -3.844 1.00 74.00 157 LEU A O 1
ATOM 1191 N N . VAL A 1 158 ? 7.065 -16.072 -3.971 1.00 80.62 158 VAL A N 1
ATOM 1192 C CA . VAL A 1 158 ? 7.120 -15.295 -2.722 1.00 80.62 158 VAL A CA 1
ATOM 1193 C C . VAL A 1 158 ? 6.233 -14.050 -2.806 1.00 80.62 158 VAL A C 1
ATOM 1195 O O . VAL A 1 158 ? 5.424 -13.813 -1.910 1.00 80.62 158 VAL A O 1
ATOM 1198 N N . VAL A 1 159 ? 6.328 -13.275 -3.890 1.00 78.50 159 VAL A N 1
ATOM 1199 C CA . VAL A 1 159 ? 5.490 -12.080 -4.096 1.00 78.50 159 VAL A CA 1
ATOM 1200 C C . VAL A 1 15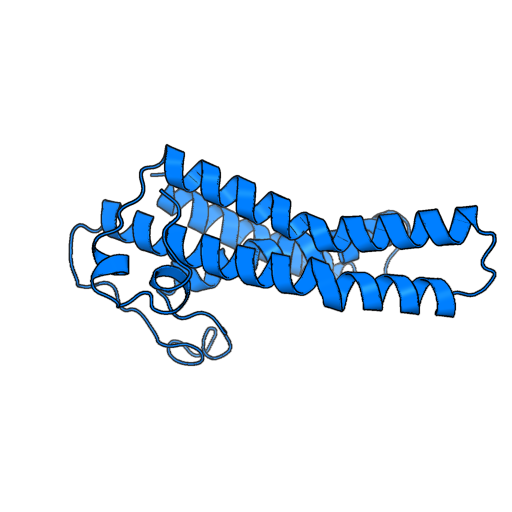9 ? 4.005 -12.451 -4.170 1.00 78.50 159 VAL A C 1
ATOM 1202 O O . VAL A 1 159 ? 3.179 -11.799 -3.532 1.00 78.50 159 VAL A O 1
ATOM 1205 N N . SER A 1 160 ? 3.662 -13.528 -4.880 1.00 74.62 160 SER A N 1
ATOM 1206 C CA . SER A 1 160 ? 2.280 -14.009 -5.003 1.00 74.62 160 SER A CA 1
ATOM 1207 C C . SER A 1 160 ? 1.714 -14.446 -3.653 1.00 74.62 160 SER A C 1
ATOM 1209 O O . SER A 1 160 ? 0.602 -14.063 -3.296 1.00 74.62 160 SER A O 1
ATOM 1211 N N . LEU A 1 161 ? 2.496 -15.178 -2.854 1.00 83.12 161 LEU A N 1
ATOM 1212 C CA . LEU A 1 161 ? 2.100 -15.589 -1.508 1.00 83.12 161 LEU A CA 1
ATOM 1213 C C . LEU A 1 161 ? 1.851 -14.378 -0.600 1.00 83.12 161 LEU A C 1
ATOM 1215 O O . LEU A 1 161 ? 0.859 -14.339 0.128 1.00 83.12 161 LEU A O 1
ATOM 1219 N N . LEU A 1 162 ? 2.713 -13.361 -0.669 1.00 84.38 162 LEU A N 1
ATOM 1220 C CA . LEU A 1 162 ? 2.549 -12.132 0.106 1.00 84.38 162 LEU A CA 1
ATOM 1221 C C . LEU A 1 162 ? 1.292 -11.359 -0.309 1.00 84.38 162 LEU A C 1
ATOM 1223 O O . LEU A 1 162 ? 0.609 -10.817 0.561 1.00 84.38 162 LEU A O 1
ATOM 1227 N N . LEU A 1 163 ? 0.945 -11.332 -1.600 1.00 84.12 163 LEU A N 1
ATOM 1228 C CA . LEU A 1 163 ? -0.314 -10.750 -2.078 1.00 84.12 163 LEU A CA 1
ATOM 1229 C C . LEU A 1 163 ? -1.534 -11.530 -1.570 1.00 84.12 163 LEU A C 1
ATOM 1231 O O . LEU A 1 163 ? -2.511 -10.913 -1.149 1.00 84.12 163 LEU A O 1
ATOM 1235 N N . VAL A 1 164 ? -1.466 -12.865 -1.529 1.00 84.81 164 VAL A N 1
ATOM 1236 C CA . VAL A 1 164 ? -2.532 -13.704 -0.954 1.00 84.81 164 VAL A CA 1
ATOM 1237 C C . VAL A 1 164 ? -2.725 -13.396 0.531 1.00 84.81 164 VAL A C 1
ATOM 1239 O O . VAL A 1 164 ? -3.853 -13.146 0.953 1.00 84.81 164 VAL A O 1
ATOM 1242 N N . VAL A 1 165 ? -1.647 -13.339 1.322 1.00 86.06 165 VAL A N 1
ATOM 1243 C CA . VAL A 1 165 ? -1.721 -12.987 2.754 1.00 86.06 165 VAL A CA 1
ATOM 1244 C C . VAL A 1 165 ? -2.375 -11.617 2.944 1.00 86.06 165 VAL A C 1
ATOM 1246 O O . VAL A 1 165 ? -3.261 -11.464 3.782 1.00 86.06 165 VAL A O 1
ATOM 1249 N N . GLN A 1 166 ? -1.997 -10.627 2.136 1.00 85.44 166 GLN A N 1
ATOM 1250 C CA . GLN A 1 166 ? -2.598 -9.293 2.189 1.00 85.44 166 GLN A CA 1
ATOM 1251 C C . GLN A 1 166 ? -4.078 -9.306 1.792 1.00 85.44 166 GLN A C 1
ATOM 1253 O O . GLN A 1 166 ? -4.892 -8.669 2.459 1.00 85.44 166 GLN A O 1
ATOM 1258 N N . GLY A 1 167 ? -4.453 -10.085 0.775 1.00 81.19 167 GLY A N 1
ATOM 1259 C CA . GLY A 1 167 ? -5.847 -10.296 0.388 1.00 81.19 167 GLY A CA 1
ATOM 1260 C C . GLY A 1 167 ? -6.682 -10.893 1.522 1.00 81.19 167 GLY A C 1
ATOM 1261 O O . GLY A 1 167 ? -7.764 -10.391 1.820 1.00 81.19 167 GLY A O 1
ATOM 1262 N N . LEU A 1 168 ? -6.158 -11.900 2.226 1.00 87.06 168 LEU A N 1
ATOM 1263 C CA . LEU A 1 168 ? -6.826 -12.503 3.385 1.00 87.06 168 LEU A CA 1
ATOM 1264 C C . LEU A 1 168 ? -7.019 -11.494 4.527 1.00 87.06 168 LEU A C 1
ATOM 1266 O O . LEU A 1 168 ? -8.102 -11.427 5.115 1.00 87.06 168 LEU A O 1
ATOM 1270 N N . VAL A 1 169 ? -6.004 -10.670 4.813 1.00 83.44 169 VAL A N 1
ATOM 1271 C CA . VAL A 1 169 ? -6.105 -9.594 5.813 1.00 83.44 169 VAL A CA 1
ATOM 1272 C C . VAL A 1 169 ? -7.160 -8.561 5.399 1.00 83.44 169 VAL A C 1
ATOM 1274 O O . VAL A 1 169 ? -7.987 -8.179 6.228 1.00 83.44 169 VAL A O 1
ATOM 1277 N N . ALA A 1 170 ? -7.195 -8.154 4.125 1.00 83.00 170 ALA A N 1
ATOM 1278 C CA . ALA A 1 170 ? -8.195 -7.222 3.603 1.00 83.00 170 ALA A CA 1
ATOM 1279 C C . ALA A 1 170 ? -9.622 -7.788 3.685 1.00 83.00 170 ALA A C 1
ATOM 1281 O O . ALA A 1 170 ? -10.529 -7.090 4.133 1.00 83.00 170 ALA A O 1
ATOM 1282 N N . ILE A 1 171 ? -9.826 -9.063 3.332 1.00 86.00 171 ILE A N 1
ATOM 1283 C CA . ILE A 1 171 ? -11.126 -9.745 3.456 1.00 86.00 171 ILE A CA 1
ATOM 1284 C C . ILE A 1 171 ? -11.605 -9.734 4.910 1.00 86.00 171 ILE A C 1
ATOM 1286 O O . ILE A 1 171 ? -12.776 -9.458 5.168 1.00 86.00 171 ILE A O 1
ATOM 1290 N N . GLY A 1 172 ? -10.706 -9.979 5.868 1.00 81.25 172 GLY A N 1
ATOM 1291 C CA . GLY A 1 172 ? -11.028 -9.912 7.294 1.00 81.25 172 GLY A CA 1
ATOM 1292 C C . GLY A 1 172 ? -11.537 -8.540 7.751 1.00 81.25 172 GLY A C 1
ATOM 1293 O O . GLY A 1 172 ? -12.322 -8.473 8.689 1.00 81.25 172 GLY A O 1
ATOM 1294 N N . LEU A 1 173 ? -11.138 -7.459 7.075 1.00 79.75 173 LEU A N 1
ATOM 1295 C CA . LEU A 1 173 ? -11.572 -6.085 7.364 1.00 79.75 173 LEU A CA 1
ATOM 1296 C C . LEU A 1 173 ? -12.870 -5.694 6.638 1.00 79.75 173 LEU A C 1
ATOM 1298 O O . LEU A 1 173 ? -13.520 -4.718 7.020 1.00 79.75 173 LEU A O 1
ATOM 1302 N N . LEU A 1 174 ? -13.244 -6.435 5.592 1.00 82.94 174 LEU A N 1
ATOM 1303 C CA . LEU A 1 174 ? -14.493 -6.249 4.847 1.00 82.94 174 LEU A CA 1
ATOM 1304 C C . LEU A 1 174 ? -15.687 -6.962 5.483 1.00 82.94 174 LEU A C 1
ATOM 1306 O O . LEU A 1 174 ? -16.827 -6.589 5.198 1.00 82.94 174 LEU A O 1
ATOM 1310 N N . ARG A 1 175 ? -15.431 -7.957 6.338 1.00 71.31 175 ARG A N 1
ATOM 1311 C CA . ARG A 1 175 ? -16.445 -8.571 7.203 1.00 71.31 175 ARG A CA 1
ATOM 1312 C C . ARG A 1 175 ? -16.924 -7.585 8.276 1.00 71.31 175 ARG A C 1
ATOM 1314 O O . ARG A 1 175 ? -18.031 -7.825 8.792 1.00 71.31 175 ARG A O 1
#

Foldseek 3Di:
DPDDCCCLQDVPDPVLLPAAADLVRLVVLLVQLQVLLQQLVVLLVVLVVVCVVVVPPDPVSSVVSSCVCCVPPSVVSNLVSLSSNLSSLSNLVCVVVVDDPQDWADALDDDPVRNNQRGIHHPLSSLLSCNSVLSNVLCVVVVVCVVPVDPCVVVNVVSVVSVVVNVVSSVVSSD

Sequence (175 aa):
MSKTLGPLLDPQSPQAIAIVLSRGGFLRELVISVAFGLTLPMSILGATYLAAGLNLDKPVAVGVISVTISAIFAMPIMFYAMLRLNAAVLARERAYLREQNQTIHAAQQGPIWLRRSFVAGSVKSRILSALPGFVGFGFIFVWPASMLNSPFTGLHLVVSLLLVVQGLVAIGLLR